Protein AF-A0A2E1K2G3-F1 (afdb_monomer)

Structure (mmCIF, N/CA/C/O backbone):
data_AF-A0A2E1K2G3-F1
#
_entry.id   AF-A0A2E1K2G3-F1
#
loop_
_atom_site.group_PDB
_atom_site.id
_atom_site.type_symbol
_atom_site.label_atom_id
_atom_site.label_alt_id
_atom_site.label_comp_id
_atom_site.label_asym_id
_atom_site.label_entity_id
_atom_site.label_seq_id
_atom_site.pdbx_PDB_ins_code
_atom_site.Cartn_x
_atom_site.Cartn_y
_atom_site.Cartn_z
_atom_site.occupancy
_atom_site.B_iso_or_equiv
_atom_site.auth_seq_id
_atom_site.auth_comp_id
_atom_site.auth_asym_id
_atom_site.auth_atom_id
_atom_site.pdbx_PDB_model_num
ATOM 1 N N . MET A 1 1 ? -12.015 12.202 22.178 1.00 61.34 1 MET A N 1
ATOM 2 C CA . MET A 1 1 ? -12.179 10.906 21.493 1.00 61.34 1 MET A CA 1
ATOM 3 C C . MET A 1 1 ? -10.803 10.313 21.403 1.00 61.34 1 MET A C 1
ATOM 5 O O . MET A 1 1 ? -9.933 10.971 20.840 1.00 61.34 1 MET A O 1
ATOM 9 N N . ASP A 1 2 ? -10.619 9.156 22.017 1.00 83.94 2 ASP A N 1
ATOM 10 C CA . ASP A 1 2 ? -9.331 8.479 22.028 1.00 83.94 2 ASP A CA 1
ATOM 11 C C . ASP A 1 2 ? -9.020 7.927 20.635 1.00 83.94 2 ASP A C 1
ATOM 13 O O . AS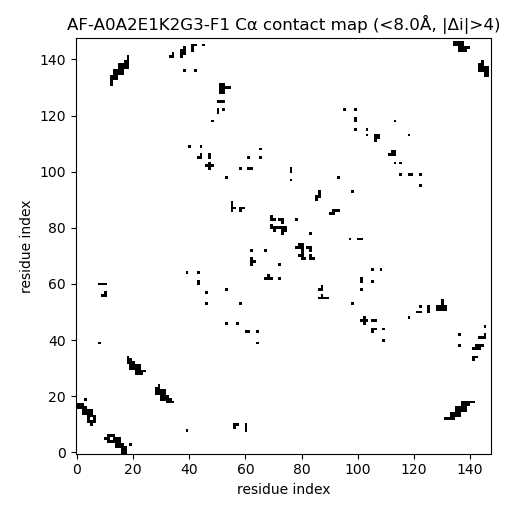P A 1 2 ? -9.927 7.619 19.853 1.00 83.94 2 ASP A O 1
ATOM 17 N N . ARG A 1 3 ? -7.730 7.856 20.319 1.00 91.00 3 ARG A N 1
ATOM 18 C CA . ARG A 1 3 ? -7.210 7.230 19.104 1.00 91.00 3 ARG A CA 1
ATOM 19 C C . ARG A 1 3 ? -6.444 5.977 19.488 1.00 91.00 3 ARG A C 1
ATOM 21 O O . ARG A 1 3 ? -5.825 5.941 20.550 1.00 91.00 3 ARG A O 1
ATOM 28 N N . TYR A 1 4 ? -6.450 4.989 18.612 1.00 93.38 4 TYR A N 1
ATOM 29 C CA . TYR A 1 4 ? -5.706 3.751 18.783 1.00 93.38 4 TYR A CA 1
ATOM 30 C C . TYR A 1 4 ? -4.569 3.676 17.762 1.00 93.38 4 TYR A C 1
ATOM 32 O O . TYR A 1 4 ? -4.743 4.058 16.606 1.00 93.38 4 TYR A O 1
ATOM 40 N N . HIS A 1 5 ? -3.386 3.239 18.198 1.00 94.88 5 HIS A N 1
ATOM 41 C CA . HIS A 1 5 ? -2.230 3.033 17.322 1.00 94.88 5 HIS A CA 1
ATOM 42 C C . HIS A 1 5 ? -2.347 1.664 16.665 1.00 94.88 5 HIS A C 1
ATOM 44 O O . HIS A 1 5 ? -2.204 0.641 17.327 1.00 94.88 5 HIS A O 1
ATOM 50 N N . TYR A 1 6 ? -2.666 1.654 15.375 1.00 95.00 6 TYR A N 1
ATOM 51 C CA . TYR A 1 6 ? -3.027 0.444 14.654 1.00 95.00 6 TYR A CA 1
ATOM 52 C C . TYR A 1 6 ? -1.811 -0.160 13.951 1.00 95.00 6 TYR A C 1
ATOM 54 O O . TYR A 1 6 ? -1.6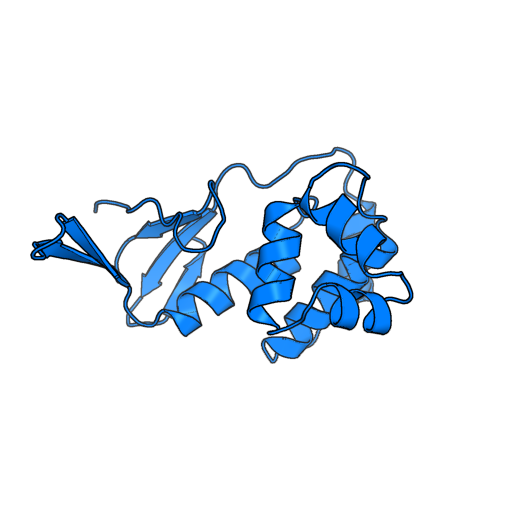41 -0.039 12.742 1.00 95.00 6 TYR A O 1
ATOM 62 N N . THR A 1 7 ? -0.954 -0.826 14.722 1.00 94.94 7 THR A N 1
ATOM 63 C CA . THR A 1 7 ? 0.284 -1.436 14.212 1.00 94.94 7 THR A CA 1
ATOM 64 C C . THR A 1 7 ? 0.087 -2.809 13.575 1.00 94.94 7 THR A C 1
ATOM 66 O O . THR A 1 7 ? 0.984 -3.298 12.889 1.00 94.94 7 THR A O 1
ATOM 69 N N . ASP A 1 8 ? -1.074 -3.441 13.768 1.00 93.00 8 ASP A N 1
ATOM 70 C CA . ASP A 1 8 ? -1.352 -4.789 13.247 1.00 93.00 8 ASP A CA 1
ATOM 71 C C . ASP A 1 8 ? -1.390 -4.832 11.710 1.00 93.00 8 ASP A C 1
ATOM 73 O O . ASP A 1 8 ? -1.177 -5.890 11.120 1.00 93.00 8 ASP A O 1
ATOM 77 N N . CYS A 1 9 ? -1.571 -3.681 11.048 1.00 94.31 9 CYS A N 1
ATOM 78 C CA . CYS A 1 9 ? -1.416 -3.556 9.596 1.00 94.31 9 CYS A CA 1
ATOM 79 C C . CYS A 1 9 ? 0.046 -3.625 9.116 1.00 94.31 9 CYS A C 1
ATOM 81 O O . CYS A 1 9 ? 0.302 -3.662 7.915 1.00 94.31 9 CYS A O 1
ATOM 83 N N . GLY A 1 10 ? 1.022 -3.652 10.028 1.00 95.00 10 GLY A N 1
ATOM 84 C CA . GLY A 1 10 ? 2.449 -3.667 9.700 1.00 95.00 10 GLY A CA 1
ATOM 85 C C . GLY A 1 10 ? 3.048 -2.288 9.410 1.00 95.00 10 GLY A C 1
ATOM 86 O O . GLY A 1 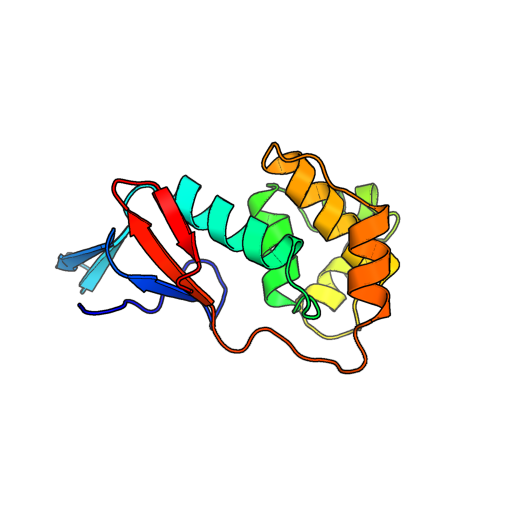10 ? 4.203 -2.220 8.989 1.00 95.00 10 GLY A O 1
ATOM 87 N N . LEU A 1 11 ? 2.293 -1.212 9.653 1.00 96.88 11 LEU A N 1
ATOM 88 C CA . LEU A 1 11 ? 2.743 0.177 9.577 1.00 96.88 11 LEU A CA 1
ATOM 89 C C . LEU A 1 11 ? 2.815 0.775 10.986 1.00 96.88 11 LEU A C 1
ATOM 91 O O . LEU A 1 11 ? 1.928 0.566 11.810 1.00 96.88 11 LEU A O 1
ATOM 95 N N . ASP A 1 12 ? 3.869 1.533 11.269 1.00 95.56 12 ASP A N 1
ATOM 96 C CA . ASP A 1 12 ? 4.103 2.167 12.571 1.00 95.56 12 ASP A CA 1
ATOM 97 C C . ASP A 1 12 ? 3.546 3.596 12.658 1.00 95.56 12 ASP A C 1
ATOM 99 O O . ASP A 1 12 ? 3.528 4.184 13.739 1.00 95.56 12 ASP A O 1
ATOM 103 N N . ASN A 1 13 ? 3.033 4.139 11.555 1.00 94.81 13 ASN A N 1
ATOM 104 C CA . ASN A 1 13 ? 2.539 5.510 11.442 1.00 94.81 13 ASN A CA 1
ATOM 105 C C . ASN A 1 13 ? 1.009 5.611 11.274 1.00 94.81 13 ASN A C 1
ATOM 107 O O . ASN A 1 13 ? 0.516 6.691 10.948 1.00 94.81 13 ASN A O 1
ATOM 111 N N . VAL A 1 14 ? 0.252 4.526 11.494 1.00 96.38 14 VAL A N 1
ATOM 112 C CA . VAL A 1 14 ? -1.214 4.496 11.326 1.00 96.38 14 VAL A CA 1
ATOM 113 C C . VAL A 1 14 ? -1.941 4.570 12.667 1.00 96.38 14 VAL A C 1
ATOM 115 O O . VAL A 1 14 ? -1.799 3.706 13.532 1.00 96.38 14 VAL A O 1
ATOM 118 N N . TRP A 1 15 ? -2.799 5.574 12.818 1.00 95.81 15 TRP A N 1
ATOM 119 C CA . TRP A 1 15 ? -3.729 5.705 13.936 1.00 95.81 15 TRP A CA 1
ATOM 120 C C . TRP A 1 15 ? -5.174 5.653 13.456 1.00 95.81 15 TRP A C 1
ATOM 122 O O . TRP A 1 15 ? -5.491 6.123 12.368 1.00 95.81 15 TRP A O 1
ATOM 132 N N . VAL A 1 16 ? -6.061 5.125 14.295 1.00 94.94 16 VAL A N 1
ATOM 133 C CA . VAL A 1 16 ? -7.501 5.065 14.029 1.00 94.94 16 VAL A CA 1
ATOM 134 C C . VAL A 1 16 ? -8.293 5.769 15.120 1.00 94.94 16 VAL A C 1
ATOM 136 O O . VAL A 1 16 ? -7.930 5.742 16.299 1.00 94.94 16 VAL A O 1
ATOM 139 N N . LYS A 1 17 ? -9.397 6.399 14.733 1.00 93.75 17 LYS A N 1
ATOM 140 C CA . LYS A 1 17 ? -10.290 7.143 15.616 1.00 93.75 17 LYS A CA 1
ATOM 141 C C . LYS A 1 17 ? -11.739 6.781 15.317 1.00 93.75 17 LYS A C 1
ATOM 143 O O . LYS A 1 17 ? -12.199 6.909 14.188 1.00 93.75 17 LYS A O 1
ATOM 148 N N . GLY A 1 18 ? -12.476 6.374 16.349 1.00 90.00 18 GLY A N 1
ATOM 149 C CA . GLY A 1 18 ? -13.777 5.735 16.134 1.00 90.00 18 GLY A CA 1
ATOM 150 C C . GLY A 1 18 ? -13.613 4.350 15.502 1.00 90.00 18 GLY A C 1
ATOM 151 O O . GLY A 1 18 ? -12.495 3.925 15.230 1.00 90.00 18 GLY A O 1
ATOM 152 N N . GLY A 1 19 ? -14.707 3.606 15.348 1.00 87.75 19 GLY A N 1
ATOM 153 C CA . GLY A 1 19 ? -14.670 2.306 14.672 1.00 87.75 19 GLY A CA 1
ATOM 154 C C . GLY A 1 19 ? -13.807 1.228 15.339 1.00 87.75 19 GLY A C 1
ATOM 155 O O . GLY A 1 19 ? -13.571 0.201 14.718 1.00 87.75 19 GLY A O 1
ATOM 156 N N . PHE A 1 20 ? -13.342 1.413 16.580 1.00 91.50 20 PHE A N 1
ATOM 157 C CA . PHE A 1 20 ? -12.621 0.386 17.335 1.00 91.50 20 PHE A CA 1
ATOM 158 C C . PHE A 1 20 ? -13.235 0.154 18.718 1.00 91.50 20 PHE A C 1
ATOM 160 O O . PHE A 1 20 ? -13.862 1.036 19.305 1.00 91.50 20 PHE A O 1
ATOM 167 N N . THR A 1 21 ? -13.070 -1.054 19.254 1.00 89.88 21 THR A N 1
ATOM 168 C CA . THR A 1 21 ? -13.464 -1.409 20.623 1.00 89.88 21 THR A CA 1
ATOM 169 C C . THR A 1 21 ? -12.355 -2.204 21.287 1.00 89.88 21 THR A C 1
ATOM 171 O O . THR A 1 21 ? 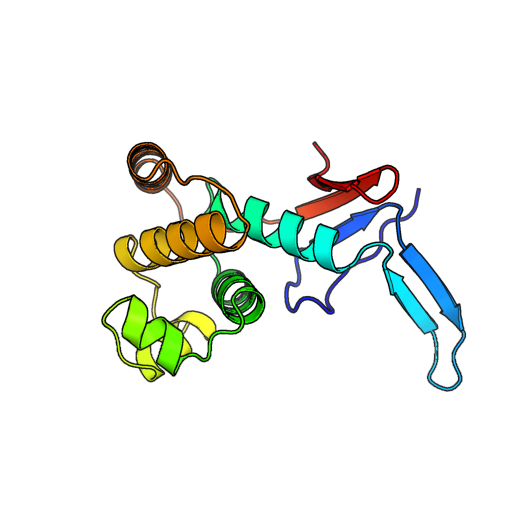-11.913 -3.219 20.750 1.00 89.88 21 THR A O 1
ATOM 174 N N . ILE A 1 22 ? -11.955 -1.759 22.473 1.00 89.25 22 ILE A N 1
ATOM 175 C CA . ILE A 1 22 ? -11.020 -2.468 23.342 1.00 89.25 22 ILE A CA 1
ATOM 176 C C . ILE A 1 22 ? -11.810 -3.483 24.176 1.00 89.25 22 ILE A C 1
ATOM 178 O O . ILE A 1 22 ? -12.854 -3.146 24.741 1.00 89.25 22 ILE A O 1
ATOM 182 N N . LYS A 1 23 ? -11.347 -4.733 24.226 1.00 88.69 23 LYS A N 1
ATOM 183 C CA . LYS A 1 23 ? -11.973 -5.830 24.977 1.00 88.69 23 LYS A CA 1
ATOM 184 C C . LYS A 1 23 ? -10.921 -6.590 25.774 1.00 88.69 23 LYS A C 1
ATOM 186 O O . LYS A 1 23 ? -9.830 -6.835 25.274 1.00 88.69 23 LYS A O 1
ATOM 191 N N . GLU A 1 24 ? -11.268 -7.031 26.978 1.00 86.62 24 GLU A N 1
ATOM 192 C CA . GLU A 1 24 ? -10.452 -8.017 27.688 1.00 86.62 24 GLU A CA 1
ATOM 193 C C . GLU A 1 24 ? -10.645 -9.407 27.073 1.00 86.62 24 GLU A C 1
ATOM 195 O O . GLU A 1 24 ? -11.763 -9.824 26.760 1.00 86.62 24 GLU A O 1
ATOM 200 N N . THR A 1 25 ? -9.540 -10.122 26.900 1.00 85.19 25 THR A N 1
ATOM 201 C CA . THR A 1 25 ? -9.494 -11.511 26.443 1.00 85.19 25 THR A CA 1
ATOM 202 C C . THR A 1 25 ? -8.655 -12.338 27.415 1.00 85.19 25 THR A C 1
ATOM 204 O O . THR A 1 25 ? -7.886 -11.786 28.203 1.00 85.19 25 THR A O 1
ATOM 207 N N . ASP A 1 26 ? -8.728 -13.667 27.317 1.00 83.19 26 ASP A N 1
ATOM 208 C CA . ASP A 1 26 ? -7.902 -14.583 28.124 1.00 83.19 26 ASP A CA 1
ATOM 209 C C . ASP A 1 26 ? -6.383 -14.378 27.922 1.00 83.19 26 ASP A C 1
ATOM 211 O O . ASP A 1 26 ? -5.575 -14.852 28.719 1.00 83.19 26 ASP A O 1
ATOM 215 N N . TYR A 1 27 ? -5.990 -13.654 26.867 1.00 80.00 27 TYR A N 1
ATOM 216 C CA . TYR A 1 27 ? -4.605 -13.339 26.512 1.00 80.00 27 TYR A CA 1
ATOM 217 C C . TYR A 1 27 ? -4.225 -11.872 26.773 1.00 80.00 27 TYR A C 1
ATOM 219 O O . TYR A 1 27 ? -3.132 -11.450 26.398 1.00 80.00 27 TYR A O 1
ATOM 227 N N . GLY A 1 28 ? -5.102 -11.103 27.424 1.00 82.19 28 GLY A N 1
ATOM 228 C CA . GLY A 1 28 ? -4.925 -9.676 27.690 1.00 82.19 28 GLY A CA 1
ATOM 229 C C . GLY A 1 28 ? -5.862 -8.791 26.868 1.00 82.19 28 GLY A C 1
ATOM 230 O O . GLY A 1 28 ? -6.887 -9.239 26.354 1.00 82.19 28 GLY A O 1
ATOM 231 N N . GLU A 1 29 ? -5.526 -7.510 26.778 1.00 83.00 29 GLU A N 1
ATOM 232 C CA . GLU A 1 29 ? -6.308 -6.518 26.043 1.00 83.00 29 GLU A CA 1
ATOM 233 C C . GLU A 1 29 ? -6.243 -6.778 24.527 1.00 83.00 29 GLU A C 1
ATOM 235 O O . GLU A 1 29 ? -5.162 -6.860 23.946 1.00 83.00 29 GLU A O 1
ATOM 240 N N . GLY A 1 30 ? -7.404 -6.931 23.889 1.00 85.50 30 GLY A N 1
ATOM 241 C CA . GLY A 1 30 ? -7.555 -7.104 22.447 1.00 85.50 30 GLY A CA 1
ATOM 242 C C . GLY A 1 30 ? -8.346 -5.958 21.824 1.00 85.50 30 GLY A C 1
ATOM 243 O O . GLY A 1 30 ? -9.242 -5.389 22.453 1.00 85.50 30 GLY A O 1
ATOM 244 N N . VAL A 1 31 ? -8.050 -5.638 20.564 1.00 90.00 31 VAL A N 1
ATOM 245 C CA . VAL A 1 31 ? -8.743 -4.579 19.821 1.00 90.00 31 VAL A CA 1
ATOM 246 C C . VAL A 1 31 ? -9.546 -5.166 18.671 1.00 90.00 31 VAL A C 1
ATOM 248 O O . VAL A 1 31 ? -9.067 -5.984 17.894 1.00 90.00 31 VAL A O 1
ATOM 251 N N . SER A 1 32 ? -10.803 -4.744 18.575 1.00 90.88 32 SER A N 1
ATOM 252 C CA . SER A 1 32 ? -11.706 -5.072 17.477 1.00 90.88 32 SER A CA 1
ATOM 253 C C . SER A 1 32 ? -11.888 -3.836 16.608 1.00 90.88 32 SER A C 1
ATOM 255 O O . SER A 1 32 ? -12.398 -2.833 17.102 1.00 90.88 32 SER A O 1
ATOM 257 N N . ILE A 1 33 ? -11.519 -3.922 15.331 1.00 93.06 33 ILE A N 1
ATOM 258 C CA . ILE A 1 33 ? -11.737 -2.871 14.328 1.00 93.06 33 ILE A CA 1
ATOM 259 C C . ILE A 1 33 ? -13.007 -3.185 13.530 1.00 93.06 33 ILE A C 1
ATOM 261 O O . ILE A 1 33 ? -13.181 -4.291 13.018 1.00 93.06 33 ILE A O 1
ATOM 265 N N . SER A 1 34 ? -13.906 -2.215 13.430 1.00 90.94 34 SER A N 1
ATOM 266 C CA . SER A 1 34 ? -15.103 -2.270 12.596 1.00 90.94 34 SER A CA 1
ATOM 267 C C . SER A 1 34 ? -14.733 -2.087 11.129 1.00 90.94 34 SER A C 1
ATOM 269 O O . SER A 1 34 ? -13.932 -1.217 10.800 1.00 90.94 34 SER A O 1
ATOM 271 N N . HIS A 1 35 ? -15.357 -2.862 10.238 1.00 93.25 35 HIS A N 1
ATOM 272 C CA . HIS A 1 35 ? -15.160 -2.748 8.785 1.00 93.25 35 HIS A CA 1
ATOM 273 C C . HIS A 1 35 ? -13.675 -2.741 8.382 1.00 93.25 35 HIS A C 1
ATOM 275 O O . HIS A 1 35 ? -13.218 -1.853 7.665 1.00 93.25 35 HIS A O 1
ATOM 281 N N . LEU A 1 36 ? -12.922 -3.729 8.875 1.00 94.12 36 LEU A N 1
ATOM 282 C CA . LEU A 1 36 ? -11.472 -3.826 8.698 1.00 94.12 36 LEU A CA 1
ATOM 283 C C . LEU A 1 36 ? -11.035 -3.701 7.228 1.00 94.12 36 LEU A C 1
ATOM 285 O O . LEU A 1 36 ? -10.119 -2.939 6.931 1.00 94.12 36 LEU A O 1
ATOM 289 N N . ASP A 1 37 ? -11.739 -4.362 6.308 1.00 94.62 37 ASP A N 1
ATOM 290 C CA . ASP A 1 37 ? -11.441 -4.299 4.871 1.00 94.62 37 ASP A CA 1
ATOM 291 C C . ASP A 1 37 ? -11.543 -2.865 4.320 1.00 94.62 37 ASP A C 1
ATOM 293 O O . ASP A 1 37 ? -10.743 -2.448 3.482 1.00 94.62 37 ASP A O 1
ATOM 297 N N . ASN A 1 38 ? -12.496 -2.072 4.823 1.00 95.56 38 ASN A N 1
ATOM 298 C CA . ASN A 1 38 ? -12.648 -0.672 4.429 1.00 95.56 38 ASN A CA 1
ATOM 299 C C . ASN A 1 38 ? -11.499 0.185 4.975 1.00 95.56 38 ASN A C 1
ATOM 301 O O . ASN A 1 38 ? -11.013 1.060 4.260 1.00 95.56 38 ASN A O 1
ATOM 305 N N . LEU A 1 39 ? -11.035 -0.083 6.203 1.00 96.44 39 LEU A N 1
ATOM 306 C CA . LEU A 1 39 ? -9.859 0.584 6.767 1.00 96.44 39 LEU A CA 1
ATOM 307 C C . LEU A 1 39 ? -8.616 0.290 5.926 1.00 96.44 39 LEU A C 1
ATOM 309 O O . LEU A 1 39 ? -7.917 1.213 5.519 1.00 96.44 39 LEU A O 1
ATOM 313 N N . HIS A 1 40 ? -8.359 -0.981 5.626 1.00 97.62 40 HIS A N 1
ATOM 314 C CA . HIS A 1 40 ? -7.207 -1.393 4.825 1.00 97.62 40 HIS A CA 1
ATOM 315 C C . HIS A 1 40 ? -7.238 -0.785 3.422 1.00 97.62 40 HIS A C 1
ATOM 317 O O . HIS A 1 40 ? -6.242 -0.218 2.960 1.00 97.62 40 HIS A O 1
ATOM 323 N N . LYS A 1 41 ? -8.413 -0.787 2.781 1.00 97.38 41 LYS A N 1
ATOM 324 C CA . LYS A 1 41 ? -8.618 -0.111 1.500 1.00 97.38 41 LYS A CA 1
ATOM 325 C C . LYS A 1 41 ? -8.300 1.383 1.586 1.00 97.38 41 LYS A C 1
ATOM 327 O O . LYS A 1 41 ? -7.631 1.899 0.686 1.00 97.38 41 LYS A O 1
ATOM 332 N N . ALA A 1 42 ? -8.757 2.063 2.640 1.00 96.94 42 ALA A N 1
ATOM 333 C CA . ALA A 1 42 ? -8.494 3.482 2.868 1.00 96.94 42 ALA A CA 1
ATOM 334 C C . ALA A 1 42 ? -6.997 3.758 3.067 1.00 96.94 42 ALA A C 1
ATOM 336 O O . ALA A 1 42 ? -6.462 4.650 2.408 1.00 96.94 42 ALA A O 1
ATOM 337 N N . ILE A 1 43 ? -6.312 2.951 3.886 1.00 97.81 43 ILE A N 1
ATOM 338 C CA . ILE A 1 43 ? -4.861 3.039 4.110 1.00 97.81 43 ILE A CA 1
ATOM 339 C C . ILE A 1 43 ? -4.110 2.894 2.789 1.00 97.81 43 ILE A C 1
ATOM 341 O O . ILE A 1 43 ? -3.301 3.749 2.434 1.00 97.81 43 ILE A O 1
ATOM 345 N N . GLY A 1 44 ? -4.381 1.839 2.022 1.00 97.94 44 GLY A N 1
ATOM 346 C CA . GLY A 1 44 ? -3.625 1.617 0.796 1.00 97.94 44 GLY A CA 1
ATOM 347 C C . GLY A 1 44 ? -3.944 2.635 -0.300 1.00 97.94 44 GLY A C 1
ATOM 348 O O . GLY A 1 44 ? -3.058 2.974 -1.080 1.00 97.94 44 GLY A O 1
ATOM 349 N N . MET A 1 45 ? -5.170 3.171 -0.354 1.00 97.31 45 MET A N 1
ATOM 350 C CA . MET A 1 45 ? -5.511 4.235 -1.306 1.00 97.31 45 MET A CA 1
ATOM 351 C C . MET A 1 45 ? -4.775 5.533 -0.966 1.00 97.31 45 MET A C 1
ATOM 353 O O . MET A 1 45 ? -4.224 6.181 -1.857 1.00 97.31 45 MET A O 1
ATOM 357 N N . ASP A 1 46 ? -4.723 5.881 0.317 1.00 96.56 46 ASP A N 1
ATOM 358 C CA . ASP A 1 46 ? -3.957 7.017 0.823 1.00 96.56 46 ASP A CA 1
ATOM 359 C C . ASP A 1 46 ? -2.460 6.862 0.506 1.00 96.56 46 ASP A C 1
ATOM 361 O O . ASP A 1 46 ? -1.868 7.752 -0.098 1.00 96.56 46 ASP A O 1
ATOM 365 N N . ILE A 1 47 ? -1.862 5.695 0.770 1.00 96.62 47 ILE A N 1
ATOM 366 C CA . ILE A 1 47 ? -0.473 5.400 0.378 1.00 96.62 47 ILE A CA 1
ATOM 367 C C . ILE A 1 47 ? -0.282 5.547 -1.135 1.00 96.62 47 ILE A C 1
ATOM 369 O O . ILE A 1 47 ? 0.634 6.239 -1.573 1.00 96.62 47 ILE A O 1
ATOM 373 N N . ALA A 1 48 ? -1.126 4.905 -1.948 1.00 96.75 48 ALA A N 1
ATOM 374 C CA . ALA A 1 48 ? -0.922 4.841 -3.391 1.00 96.75 48 ALA A CA 1
ATOM 375 C C . ALA A 1 48 ? -1.055 6.212 -4.075 1.00 96.75 48 ALA A C 1
ATOM 377 O O . ALA A 1 48 ? -0.378 6.469 -5.073 1.00 96.75 48 ALA A O 1
ATOM 378 N N . THR A 1 49 ? -1.879 7.100 -3.516 1.00 94.06 49 THR A N 1
ATOM 379 C CA . THR A 1 49 ? -2.124 8.462 -4.022 1.00 94.06 49 THR A CA 1
ATOM 380 C C . THR A 1 49 ? -1.327 9.548 -3.294 1.00 94.06 49 THR A C 1
ATOM 382 O O . THR A 1 49 ? -1.434 10.721 -3.644 1.00 94.06 49 THR A O 1
ATOM 385 N N . SER A 1 50 ? -0.516 9.177 -2.299 1.00 90.31 50 SER A N 1
ATOM 386 C CA . SER A 1 50 ? 0.254 10.119 -1.487 1.00 90.31 50 SER A CA 1
ATOM 387 C C . SER A 1 50 ? 1.310 10.858 -2.311 1.00 90.31 50 SER A C 1
ATOM 389 O O . SER A 1 50 ? 2.036 10.225 -3.078 1.00 90.31 50 SER A O 1
ATOM 391 N N . LEU A 1 51 ? 1.463 12.159 -2.047 1.00 85.44 51 LEU A N 1
ATOM 392 C CA . LEU A 1 51 ? 2.553 13.013 -2.542 1.00 85.44 51 LEU A CA 1
ATOM 393 C C . LEU A 1 51 ? 3.861 12.835 -1.743 1.00 85.44 51 LEU A C 1
ATOM 395 O O . LEU A 1 51 ? 4.681 13.733 -1.696 1.00 85.44 51 LEU A O 1
ATOM 399 N N . ASN A 1 52 ? 4.039 11.708 -1.060 1.00 87.75 52 ASN A N 1
ATOM 400 C CA . ASN A 1 52 ? 5.272 11.356 -0.356 1.00 87.75 52 ASN A CA 1
ATOM 401 C C . ASN A 1 52 ? 5.889 10.136 -1.032 1.00 87.75 52 ASN A C 1
ATOM 403 O O . ASN A 1 52 ? 5.167 9.367 -1.676 1.00 87.75 52 ASN A O 1
ATOM 407 N N . ARG A 1 53 ? 7.194 9.903 -0.846 1.00 88.69 53 ARG A N 1
ATOM 408 C CA . ARG A 1 53 ? 7.811 8.644 -1.293 1.00 88.69 53 ARG A CA 1
ATOM 409 C C . ARG A 1 53 ? 7.175 7.471 -0.554 1.00 88.69 53 ARG A C 1
ATOM 411 O O . ARG A 1 53 ? 6.770 7.589 0.599 1.00 88.69 53 ARG A O 1
ATOM 418 N N . MET A 1 54 ? 7.083 6.331 -1.224 1.00 93.12 54 MET A N 1
ATOM 419 C CA . MET A 1 54 ? 6.606 5.096 -0.613 1.00 93.12 54 MET A CA 1
ATOM 420 C C . MET A 1 54 ? 7.714 4.479 0.238 1.00 93.12 54 MET A C 1
ATOM 422 O O . MET A 1 54 ? 8.782 4.128 -0.268 1.00 93.12 54 MET A O 1
ATOM 426 N N . SER A 1 55 ? 7.454 4.312 1.528 1.00 95.06 55 SER A N 1
ATOM 427 C CA . SER A 1 55 ? 8.372 3.614 2.423 1.00 95.06 55 SER A CA 1
ATOM 428 C C . SER A 1 55 ? 8.432 2.106 2.123 1.00 95.06 55 SER A C 1
ATOM 430 O O . SER A 1 55 ? 7.491 1.526 1.570 1.00 95.06 55 SER A O 1
ATOM 432 N N . PRO A 1 56 ? 9.509 1.416 2.537 1.00 96.81 56 PRO A N 1
ATOM 433 C CA . PRO A 1 56 ? 9.619 -0.043 2.455 1.00 96.81 56 PRO A CA 1
ATOM 434 C C . PRO A 1 56 ? 8.435 -0.803 3.076 1.00 96.81 56 PRO A C 1
ATOM 436 O O . PRO A 1 56 ? 7.986 -1.817 2.533 1.00 96.81 56 PRO A O 1
ATOM 439 N N . ALA A 1 57 ? 7.917 -0.308 4.206 1.00 97.62 57 ALA A N 1
ATOM 440 C CA . ALA A 1 57 ? 6.781 -0.904 4.904 1.00 97.62 57 ALA A CA 1
ATOM 441 C C . ALA A 1 57 ? 5.468 -0.678 4.141 1.00 97.62 57 ALA A C 1
ATOM 443 O O . ALA A 1 57 ? 4.685 -1.613 3.995 1.00 97.62 57 ALA A O 1
ATOM 444 N N . GLU A 1 58 ? 5.266 0.515 3.577 1.00 98.06 58 GLU A N 1
ATOM 445 C CA . GLU A 1 58 ? 4.118 0.821 2.715 1.00 98.06 58 GLU A CA 1
ATOM 446 C C . GLU A 1 58 ? 4.129 -0.017 1.430 1.00 98.06 58 GLU A C 1
ATOM 448 O O . GLU A 1 58 ? 3.094 -0.552 1.038 1.00 98.06 58 GLU A O 1
ATOM 453 N N . LEU A 1 59 ? 5.298 -0.226 0.812 1.00 98.31 59 LEU A N 1
ATOM 454 C CA . LEU A 1 59 ? 5.433 -1.127 -0.337 1.00 98.31 59 LEU A CA 1
ATOM 455 C C . LEU A 1 59 ? 4.975 -2.542 0.020 1.00 98.31 59 LEU A C 1
ATOM 457 O O . LEU A 1 59 ? 4.181 -3.152 -0.704 1.00 98.31 59 LEU A O 1
ATOM 461 N N . ARG A 1 60 ? 5.455 -3.057 1.158 1.00 98.62 60 ARG A N 1
ATOM 462 C CA . ARG A 1 60 ? 5.053 -4.369 1.666 1.00 98.62 60 ARG A CA 1
ATOM 463 C C . ARG A 1 60 ? 3.555 -4.424 1.955 1.00 98.62 60 ARG A C 1
ATOM 465 O O . ARG A 1 60 ? 2.936 -5.430 1.611 1.00 98.62 60 ARG A O 1
ATOM 472 N N . PHE A 1 61 ? 2.996 -3.378 2.561 1.00 98.62 61 PHE A N 1
ATOM 473 C CA . PHE A 1 61 ? 1.568 -3.257 2.840 1.00 98.62 61 PHE A CA 1
ATOM 474 C C . PHE A 1 61 ? 0.760 -3.399 1.545 1.00 98.62 61 PHE A C 1
ATOM 476 O O . PHE A 1 61 ? 0.014 -4.364 1.410 1.00 98.62 61 PHE A O 1
ATOM 483 N N . LEU A 1 62 ? 1.008 -2.556 0.533 1.00 98.62 62 LEU A N 1
ATOM 484 C CA . LEU A 1 62 ? 0.286 -2.626 -0.747 1.00 98.62 62 LEU A CA 1
ATOM 485 C C . LEU A 1 62 ? 0.423 -3.995 -1.422 1.00 98.62 62 LEU A C 1
ATOM 487 O O . LEU A 1 62 ? -0.538 -4.506 -1.995 1.00 98.62 62 LEU A O 1
ATOM 491 N N . ARG A 1 63 ? 1.609 -4.615 -1.359 1.00 98.69 63 ARG A N 1
ATOM 492 C CA . ARG A 1 63 ? 1.815 -5.952 -1.924 1.00 98.69 63 ARG A CA 1
ATOM 493 C C . ARG A 1 63 ? 0.941 -7.004 -1.235 1.00 98.69 63 AR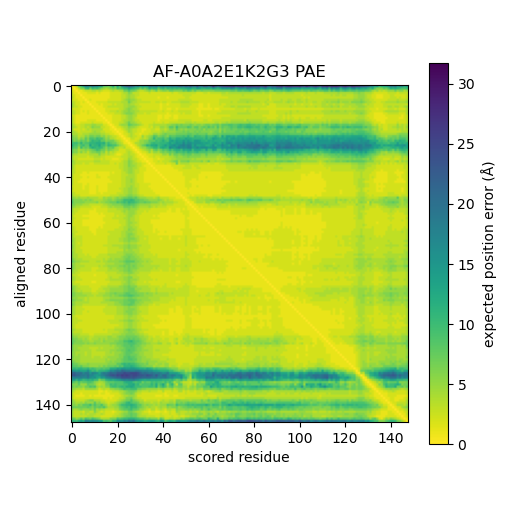G A C 1
ATOM 495 O O . ARG A 1 63 ? 0.388 -7.863 -1.922 1.00 98.69 63 ARG A O 1
ATOM 502 N N . VAL A 1 64 ? 0.884 -6.980 0.095 1.00 98.44 64 VAL A N 1
ATOM 503 C CA . VAL A 1 64 ? 0.101 -7.938 0.888 1.00 98.44 64 VAL A CA 1
ATOM 504 C C . VAL A 1 64 ? -1.393 -7.720 0.678 1.00 98.44 64 VAL A C 1
ATOM 506 O O . VAL A 1 64 ? -2.093 -8.705 0.473 1.00 98.44 64 VAL A O 1
ATOM 509 N N . GLU A 1 65 ? -1.849 -6.468 0.624 1.00 98.25 65 GLU A N 1
ATOM 510 C CA . GLU A 1 65 ? -3.249 -6.132 0.332 1.00 98.25 65 GLU A CA 1
ATOM 511 C C . GLU A 1 65 ? -3.694 -6.610 -1.055 1.00 98.25 65 GLU A C 1
ATOM 513 O O . GLU A 1 65 ? -4.820 -7.055 -1.227 1.00 98.25 65 GLU A O 1
ATOM 518 N N . MET A 1 66 ? -2.794 -6.605 -2.043 1.00 98.44 66 MET A N 1
ATOM 519 C CA . MET A 1 66 ? -3.056 -7.202 -3.360 1.00 98.44 66 MET A CA 1
ATOM 520 C C . MET A 1 66 ? -2.941 -8.742 -3.383 1.00 98.44 66 MET A C 1
ATOM 522 O O . MET A 1 66 ? -2.985 -9.340 -4.460 1.00 98.44 66 MET A O 1
ATOM 526 N N . GLU A 1 67 ? -2.722 -9.387 -2.233 1.00 98.19 67 GLU A N 1
ATOM 527 C CA . GLU A 1 67 ? -2.490 -10.831 -2.073 1.00 98.19 67 GLU A CA 1
ATOM 528 C C . GLU A 1 67 ? -1.297 -11.369 -2.891 1.00 98.19 67 GLU A C 1
ATOM 530 O O . GLU A 1 67 ? -1.250 -12.529 -3.317 1.00 98.19 67 GLU A O 1
ATOM 535 N N . LEU A 1 68 ? -0.283 -10.532 -3.128 1.00 98.56 68 LEU A N 1
ATOM 536 C CA . LEU A 1 68 ? 0.858 -10.896 -3.963 1.00 98.56 68 LEU A CA 1
ATOM 537 C C . LEU A 1 68 ? 2.029 -11.411 -3.125 1.00 98.56 68 LEU A C 1
ATOM 539 O O . LEU A 1 68 ? 2.468 -10.799 -2.152 1.00 98.56 68 LEU A O 1
ATOM 543 N N . SER A 1 69 ? 2.647 -12.503 -3.571 1.00 98.75 69 SER A N 1
ATOM 544 C CA . SER A 1 69 ? 4.000 -12.849 -3.116 1.00 98.75 69 SER A CA 1
ATOM 545 C C . SER A 1 69 ? 5.036 -11.872 -3.692 1.00 98.75 69 SER A C 1
ATOM 547 O O . SER A 1 69 ? 4.806 -11.262 -4.737 1.00 98.75 69 SER A O 1
ATOM 549 N N . GLN A 1 70 ? 6.218 -11.767 -3.071 1.00 98.69 70 GLN A N 1
ATOM 550 C CA . GLN A 1 70 ? 7.344 -10.991 -3.628 1.00 98.69 70 GLN A CA 1
ATOM 551 C C . GLN A 1 70 ? 7.689 -11.435 -5.057 1.00 98.69 70 GLN A C 1
ATOM 553 O O . GLN A 1 70 ? 7.957 -10.609 -5.924 1.00 98.69 70 GLN A O 1
ATOM 558 N N . LYS A 1 71 ? 7.614 -12.748 -5.323 1.00 98.75 71 LYS A N 1
ATOM 559 C CA . LYS A 1 71 ? 7.789 -13.318 -6.662 1.00 98.75 71 LYS A CA 1
ATOM 560 C C . LYS A 1 71 ? 6.733 -12.810 -7.637 1.00 98.75 71 LYS A C 1
ATOM 562 O O . LYS A 1 71 ? 7.086 -12.379 -8.727 1.00 98.75 71 LYS A O 1
ATOM 567 N N . ARG A 1 72 ? 5.456 -12.842 -7.246 1.00 98.69 72 ARG A N 1
ATOM 568 C CA . ARG A 1 72 ? 4.369 -12.417 -8.130 1.00 98.69 72 ARG A CA 1
ATOM 569 C C . ARG A 1 72 ? 4.434 -10.923 -8.434 1.00 98.69 72 ARG A C 1
ATOM 571 O O . ARG A 1 72 ? 4.232 -10.548 -9.582 1.00 98.69 72 ARG A O 1
ATOM 578 N N . LEU A 1 73 ? 4.755 -10.090 -7.441 1.00 98.69 73 LEU A N 1
ATOM 579 C CA . LEU A 1 73 ? 4.979 -8.665 -7.677 1.00 98.69 73 LEU A CA 1
ATOM 580 C C . LEU A 1 73 ? 6.159 -8.446 -8.634 1.00 98.69 73 LEU A C 1
ATOM 582 O O . LEU A 1 73 ? 6.012 -7.710 -9.602 1.00 98.69 73 LEU A O 1
ATOM 586 N N . GLY A 1 74 ? 7.283 -9.138 -8.415 1.00 98.50 74 GLY A N 1
ATOM 587 C CA . GLY A 1 74 ? 8.450 -9.070 -9.297 1.00 98.50 74 GLY A CA 1
ATOM 588 C C . GLY A 1 74 ? 8.121 -9.409 -10.755 1.00 98.50 74 GLY A C 1
ATOM 589 O O . GLY A 1 74 ? 8.458 -8.646 -11.655 1.00 98.50 74 GLY A O 1
ATOM 590 N N . GLU A 1 75 ? 7.373 -10.491 -10.993 1.00 98.38 75 GLU A N 1
ATOM 591 C CA . GLU A 1 75 ? 6.900 -10.872 -12.333 1.00 98.38 75 GLU A CA 1
ATOM 592 C C . GLU A 1 75 ? 6.048 -9.782 -13.002 1.00 98.38 75 GLU A C 1
ATOM 594 O O . GLU A 1 75 ? 6.189 -9.558 -14.203 1.00 98.38 75 GLU A O 1
ATOM 599 N N . LEU A 1 76 ? 5.169 -9.111 -12.247 1.00 97.88 76 LEU A N 1
ATOM 600 C CA . LEU A 1 76 ? 4.296 -8.054 -12.774 1.00 97.88 76 LEU A CA 1
ATOM 601 C C . LEU A 1 76 ? 5.071 -6.796 -13.177 1.00 97.88 76 LEU A C 1
ATOM 603 O O . LEU A 1 76 ? 4.677 -6.126 -14.129 1.00 97.88 76 LEU A O 1
ATOM 607 N N . ILE A 1 77 ? 6.154 -6.479 -12.464 1.00 97.12 77 ILE A N 1
ATOM 608 C CA . ILE A 1 77 ? 6.919 -5.236 -12.654 1.00 97.12 77 ILE A CA 1
ATOM 609 C C . ILE A 1 77 ? 8.287 -5.453 -13.321 1.00 97.12 77 ILE A C 1
ATOM 611 O O . ILE A 1 77 ? 9.053 -4.507 -13.481 1.00 97.12 77 ILE A O 1
ATOM 615 N N . GLY A 1 78 ? 8.595 -6.686 -13.733 1.00 97.69 78 GLY A N 1
ATOM 616 C CA . GLY A 1 78 ? 9.793 -7.023 -14.503 1.00 97.69 78 GLY A CA 1
ATOM 617 C C . GLY A 1 78 ? 11.094 -7.112 -13.696 1.00 97.69 78 GLY A C 1
ATOM 618 O O . GLY A 1 78 ? 12.162 -6.879 -14.258 1.00 97.69 78 GLY A O 1
ATOM 619 N N . VAL A 1 79 ? 11.030 -7.457 -12.406 1.00 98.31 79 VAL A N 1
ATOM 620 C CA . VAL A 1 79 ? 12.207 -7.657 -11.534 1.00 98.31 79 VAL A CA 1
ATOM 621 C C . VAL A 1 79 ? 12.162 -9.017 -10.832 1.00 98.31 79 VAL A C 1
ATOM 623 O O . VAL A 1 79 ? 11.127 -9.677 -10.776 1.00 98.31 79 VAL A O 1
ATOM 626 N N . ASP A 1 80 ? 13.285 -9.472 -10.278 1.00 98.25 80 ASP A N 1
ATOM 627 C CA . ASP A 1 80 ? 13.308 -10.713 -9.502 1.00 98.25 80 ASP A CA 1
ATOM 628 C C . ASP A 1 80 ? 12.727 -10.533 -8.080 1.00 98.25 80 ASP A C 1
ATOM 630 O O . ASP A 1 80 ? 12.632 -9.428 -7.540 1.00 98.25 80 ASP A O 1
ATOM 634 N N . SER A 1 81 ? 12.356 -11.642 -7.431 1.00 98.25 81 SER A N 1
ATOM 635 C CA . SER A 1 81 ? 11.769 -11.615 -6.085 1.00 98.25 81 SER A CA 1
ATOM 636 C C . SER A 1 81 ? 12.717 -11.092 -4.999 1.00 98.25 81 SER A C 1
ATOM 638 O O . SER A 1 81 ? 12.248 -10.573 -3.988 1.00 98.25 81 SER A O 1
ATOM 640 N N . GLN A 1 82 ? 14.035 -11.256 -5.163 1.00 98.38 82 GLN A N 1
ATOM 641 C CA . GLN A 1 82 ? 15.021 -10.752 -4.203 1.00 98.38 82 GLN A CA 1
ATOM 642 C C . GLN A 1 82 ? 15.134 -9.232 -4.287 1.00 98.38 82 GLN A C 1
ATOM 644 O O . GLN A 1 82 ? 15.297 -8.592 -3.255 1.00 98.38 82 GLN A O 1
ATOM 649 N N . THR A 1 83 ? 14.995 -8.655 -5.481 1.00 98.44 83 THR A N 1
ATOM 650 C CA . THR A 1 83 ? 14.929 -7.204 -5.684 1.00 98.44 83 THR A CA 1
ATOM 651 C C . THR A 1 83 ? 13.760 -6.600 -4.901 1.00 98.44 83 THR A C 1
ATOM 653 O O . THR A 1 83 ? 13.973 -5.694 -4.098 1.00 98.44 83 THR A O 1
ATOM 656 N N . VAL A 1 84 ? 12.558 -7.182 -5.004 1.00 98.62 84 VAL A N 1
ATOM 657 C CA . VAL A 1 84 ? 11.403 -6.769 -4.178 1.00 98.62 84 VAL A CA 1
ATOM 658 C C . VAL A 1 84 ? 11.705 -6.912 -2.682 1.00 98.62 84 VAL A C 1
ATOM 660 O O . VAL A 1 84 ? 11.431 -6.004 -1.902 1.00 98.62 84 VAL A O 1
ATOM 663 N N . ALA A 1 85 ? 12.314 -8.027 -2.265 1.00 98.50 85 ALA A N 1
ATOM 664 C CA . ALA A 1 85 ? 12.664 -8.248 -0.862 1.00 98.50 85 ALA A CA 1
ATOM 665 C C . ALA A 1 85 ? 13.679 -7.226 -0.319 1.00 98.50 85 ALA A C 1
ATOM 667 O O . ALA A 1 85 ? 13.608 -6.873 0.856 1.00 98.50 85 ALA A O 1
ATOM 668 N N . ARG A 1 86 ? 14.618 -6.758 -1.151 1.00 98.56 86 ARG A N 1
ATOM 669 C CA . ARG A 1 86 ? 15.587 -5.713 -0.789 1.00 98.56 86 ARG A CA 1
ATOM 670 C C . ARG A 1 86 ? 14.912 -4.362 -0.601 1.00 98.56 86 ARG A C 1
ATOM 672 O O . ARG A 1 86 ? 15.234 -3.676 0.366 1.00 98.56 86 ARG A O 1
ATOM 679 N N . TRP A 1 87 ? 13.956 -4.013 -1.464 1.00 98.25 87 TRP A N 1
ATOM 680 C CA . TRP A 1 87 ? 13.151 -2.798 -1.310 1.00 98.25 87 TRP A CA 1
ATOM 681 C C . TRP A 1 87 ? 12.374 -2.799 0.007 1.00 98.25 87 TRP A C 1
ATOM 683 O O . TRP A 1 87 ? 12.482 -1.850 0.772 1.00 98.25 87 TRP A O 1
ATOM 693 N N . GLU A 1 88 ? 11.683 -3.896 0.338 1.00 98.00 88 GLU A N 1
ATOM 694 C CA . GLU A 1 88 ? 10.911 -4.024 1.591 1.00 98.00 88 GLU A CA 1
ATOM 695 C C . GLU A 1 88 ? 11.769 -3.983 2.863 1.00 98.00 88 GLU A C 1
ATOM 697 O O . GLU A 1 88 ? 11.259 -3.703 3.947 1.00 98.00 88 GLU A O 1
ATOM 702 N N . LYS A 1 89 ? 13.067 -4.278 2.748 1.00 97.69 89 LYS A N 1
ATOM 703 C CA . LYS A 1 89 ? 14.034 -4.231 3.854 1.00 97.69 89 LYS A CA 1
ATOM 704 C C . LYS A 1 89 ? 14.857 -2.948 3.893 1.00 97.69 89 LYS A C 1
ATOM 706 O O . LYS A 1 89 ? 15.739 -2.834 4.740 1.00 97.69 89 LYS A O 1
ATOM 711 N N . ASN A 1 90 ? 14.595 -2.007 2.985 1.00 95.75 90 ASN A N 1
ATOM 712 C CA . ASN A 1 90 ? 15.399 -0.801 2.812 1.00 95.75 90 ASN A CA 1
ATOM 713 C C . ASN A 1 90 ? 16.886 -1.080 2.497 1.00 95.75 90 ASN A C 1
ATOM 715 O O . ASN A 1 90 ? 17.757 -0.276 2.818 1.00 95.75 90 ASN A O 1
ATOM 719 N N . GLU A 1 91 ? 17.204 -2.235 1.904 1.00 97.00 91 GLU A N 1
ATOM 720 C CA . GLU A 1 91 ? 18.578 -2.580 1.500 1.00 97.00 91 GLU A CA 1
ATOM 721 C C . GLU A 1 91 ? 18.969 -1.866 0.196 1.00 97.00 91 GLU A C 1
ATOM 723 O O . GLU A 1 91 ? 20.145 -1.601 -0.053 1.00 97.00 91 GLU A O 1
ATOM 728 N N . THR A 1 92 ? 17.977 -1.552 -0.640 1.00 95.75 92 THR A N 1
ATOM 729 C CA . THR A 1 92 ? 18.116 -0.765 -1.871 1.00 95.75 92 THR A CA 1
ATOM 730 C C . THR A 1 92 ? 16.895 0.127 -2.046 1.00 95.75 92 THR A C 1
ATOM 732 O O . THR A 1 92 ? 15.792 -0.285 -1.693 1.00 95.75 92 THR A O 1
ATOM 735 N N . GLU A 1 93 ? 17.072 1.301 -2.648 1.00 92.00 93 GLU A N 1
ATOM 736 C CA . GLU A 1 93 ? 15.964 2.206 -2.963 1.00 92.00 93 GLU A CA 1
ATOM 737 C C . GLU A 1 93 ? 15.045 1.614 -4.046 1.00 92.00 93 GLU A C 1
ATOM 739 O O . GLU A 1 93 ? 15.516 1.008 -5.016 1.00 92.00 93 GLU A O 1
ATOM 744 N N . THR A 1 94 ? 13.732 1.802 -3.888 1.00 94.50 94 THR A N 1
ATOM 745 C CA . THR A 1 94 ? 12.743 1.495 -4.927 1.00 94.50 94 THR A CA 1
ATOM 746 C C . THR A 1 94 ? 12.836 2.545 -6.038 1.00 94.50 94 THR A C 1
ATOM 748 O O . THR A 1 94 ? 12.596 3.725 -5.773 1.00 94.50 94 THR A O 1
ATOM 751 N N . PRO A 1 95 ? 13.143 2.165 -7.293 1.00 93.25 95 PRO A N 1
ATOM 752 C CA . PRO A 1 95 ? 13.182 3.117 -8.396 1.00 93.25 95 PRO A CA 1
ATOM 753 C C . PRO A 1 95 ? 11.804 3.733 -8.663 1.00 93.25 95 PRO A C 1
ATOM 755 O O . PRO A 1 95 ? 10.799 3.020 -8.652 1.00 93.25 95 PRO A O 1
ATOM 758 N N . GLY A 1 96 ? 11.763 5.021 -9.015 1.00 92.50 96 GLY A N 1
ATOM 759 C CA . GLY A 1 96 ? 10.519 5.749 -9.311 1.00 92.50 96 GLY A CA 1
ATOM 760 C C . GLY A 1 96 ? 9.560 5.031 -10.279 1.00 92.50 96 GLY A C 1
ATOM 761 O O . GLY A 1 96 ? 8.375 4.929 -9.969 1.00 92.50 96 GLY A O 1
ATOM 762 N N . PRO A 1 97 ? 10.026 4.441 -11.401 1.00 93.88 97 PRO A N 1
ATOM 763 C CA . PRO A 1 97 ? 9.149 3.672 -12.289 1.00 93.88 97 PRO A CA 1
ATOM 764 C C . PRO A 1 97 ? 8.513 2.436 -11.635 1.00 93.88 97 PRO A C 1
ATOM 766 O O . PRO A 1 97 ? 7.368 2.103 -11.938 1.00 93.88 97 PRO A O 1
ATOM 769 N N . ALA A 1 98 ? 9.234 1.756 -10.737 1.00 96.25 98 ALA A N 1
ATOM 770 C CA . ALA A 1 98 ? 8.694 0.618 -9.999 1.00 96.25 98 ALA A CA 1
ATOM 771 C C . ALA A 1 98 ? 7.661 1.086 -8.966 1.00 96.25 98 ALA A C 1
ATOM 773 O O . ALA A 1 98 ? 6.582 0.504 -8.877 1.00 96.25 98 ALA A O 1
ATOM 774 N N . GLU A 1 99 ? 7.958 2.172 -8.246 1.00 95.56 99 GLU A N 1
ATOM 775 C CA . GLU A 1 99 ? 7.033 2.799 -7.298 1.00 95.56 99 GLU A CA 1
ATOM 776 C C . GLU A 1 99 ? 5.726 3.233 -7.988 1.00 95.56 99 GLU A C 1
ATOM 778 O O . GLU A 1 99 ? 4.639 2.873 -7.534 1.00 95.56 99 GLU A O 1
ATOM 783 N N . LEU A 1 100 ? 5.819 3.913 -9.136 1.00 95.75 100 LEU A N 1
ATOM 784 C CA . LEU A 1 100 ? 4.672 4.296 -9.966 1.00 95.75 100 LEU A CA 1
ATOM 785 C C . LEU A 1 1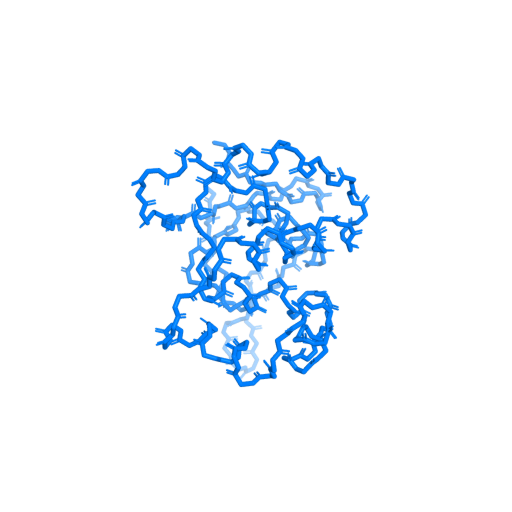00 ? 3.816 3.084 -10.358 1.00 95.75 100 LEU A C 1
ATOM 787 O O . LEU A 1 100 ? 2.585 3.136 -10.278 1.00 95.75 100 LEU A O 1
ATOM 791 N N . LEU A 1 101 ? 4.449 1.989 -10.786 1.00 97.44 101 LEU A N 1
ATOM 792 C CA . LEU A 1 101 ? 3.730 0.793 -11.212 1.00 97.44 101 LEU A CA 1
ATOM 793 C C . LEU A 1 101 ? 3.038 0.100 -10.030 1.00 97.44 101 LEU A C 1
ATOM 795 O O . LEU A 1 101 ? 1.892 -0.317 -10.16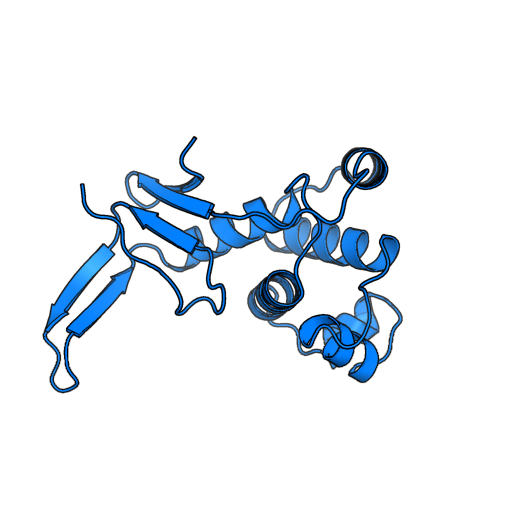9 1.00 97.44 101 LEU A O 1
ATOM 799 N N . ILE A 1 102 ? 3.674 0.048 -8.856 1.00 98.25 102 ILE A N 1
ATOM 800 C CA . ILE A 1 102 ? 3.065 -0.482 -7.625 1.00 98.25 102 ILE A CA 1
ATOM 801 C C . ILE A 1 102 ? 1.832 0.345 -7.229 1.00 98.25 102 ILE A C 1
ATOM 803 O O . ILE A 1 102 ? 0.774 -0.232 -6.972 1.00 98.25 102 ILE A O 1
ATOM 807 N N . ARG A 1 103 ? 1.931 1.683 -7.247 1.00 98.06 103 ARG A N 1
ATOM 808 C CA . ARG A 1 103 ? 0.797 2.589 -6.972 1.00 98.06 103 ARG A CA 1
ATOM 809 C C . ARG A 1 103 ? -0.350 2.364 -7.952 1.00 98.06 103 ARG A C 1
ATOM 811 O O . ARG A 1 103 ? -1.498 2.211 -7.544 1.00 98.06 103 ARG A O 1
ATOM 818 N N . THR A 1 104 ? -0.028 2.280 -9.241 1.00 98.06 104 THR A N 1
ATOM 819 C CA . THR A 1 104 ? -1.003 2.054 -10.317 1.00 98.06 104 THR A CA 1
ATOM 820 C C . THR A 1 104 ? -1.728 0.716 -10.146 1.00 98.06 104 THR A C 1
ATOM 822 O O . THR A 1 104 ? -2.958 0.670 -10.203 1.00 98.06 104 THR A O 1
ATOM 825 N N . LEU A 1 105 ? -0.979 -0.364 -9.890 1.00 98.38 105 LEU A N 1
ATOM 826 C CA . LEU A 1 105 ? -1.531 -1.701 -9.661 1.00 98.38 105 LEU A CA 1
ATOM 827 C C . LEU A 1 105 ? -2.467 -1.720 -8.451 1.00 98.38 105 LEU A C 1
ATOM 829 O O . LEU A 1 105 ? -3.560 -2.277 -8.548 1.00 98.38 105 LEU A O 1
ATOM 833 N N . TYR A 1 106 ? -2.077 -1.076 -7.347 1.00 98.62 106 TYR A N 1
ATOM 834 C CA . TYR A 1 106 ? -2.914 -1.020 -6.155 1.00 98.62 106 TYR A CA 1
ATOM 835 C C . TYR A 1 106 ? -4.203 -0.220 -6.386 1.00 98.62 106 TYR A C 1
ATOM 837 O O . TYR A 1 106 ? -5.285 -0.698 -6.049 1.00 98.62 106 TYR A O 1
ATOM 845 N N . ILE A 1 107 ? -4.125 0.972 -6.996 1.00 98.38 107 ILE A N 1
ATOM 846 C CA . ILE A 1 107 ? -5.316 1.796 -7.276 1.00 98.38 107 ILE A CA 1
ATOM 847 C C . ILE A 1 107 ? -6.320 1.002 -8.115 1.00 98.38 107 ILE A C 1
ATOM 849 O O . ILE A 1 107 ? -7.512 1.000 -7.806 1.00 98.38 107 ILE A O 1
ATOM 853 N N . GLN A 1 108 ? -5.841 0.289 -9.136 1.00 97.69 108 GLN A N 1
ATOM 854 C CA . GLN A 1 108 ? -6.685 -0.566 -9.964 1.00 97.69 108 GLN A CA 1
ATOM 855 C C . GLN A 1 108 ? -7.251 -1.758 -9.175 1.00 97.69 108 GLN A C 1
ATOM 857 O O . GLN A 1 108 ? -8.436 -2.065 -9.305 1.00 97.69 108 GLN A O 1
ATOM 862 N N . HIS A 1 109 ? -6.440 -2.412 -8.338 1.00 97.44 109 HIS A N 1
ATOM 863 C CA . HIS A 1 109 ? -6.882 -3.506 -7.467 1.00 97.44 109 HIS A CA 1
ATOM 864 C C . HIS A 1 109 ? -8.008 -3.064 -6.517 1.00 97.44 109 HIS A C 1
ATOM 866 O O . HIS A 1 109 ? -9.014 -3.756 -6.381 1.00 97.44 109 HIS A O 1
ATOM 872 N N . ALA A 1 110 ? -7.901 -1.864 -5.944 1.00 96.62 110 ALA A N 1
ATOM 873 C CA . ALA A 1 110 ? -8.908 -1.273 -5.065 1.00 96.62 110 ALA A CA 1
ATOM 874 C C . ALA A 1 110 ? -10.190 -0.804 -5.799 1.00 96.62 110 ALA A C 1
ATOM 876 O O . ALA A 1 110 ? -11.102 -0.249 -5.170 1.00 96.62 110 ALA A O 1
ATOM 877 N N . GLY A 1 111 ? -10.286 -1.017 -7.117 1.00 95.62 111 GLY A N 1
ATOM 878 C CA . GLY A 1 111 ? -11.421 -0.625 -7.958 1.00 95.62 111 GLY A CA 1
ATOM 879 C C . GLY A 1 111 ? -11.403 0.840 -8.405 1.00 95.62 111 GLY A C 1
ATOM 880 O O . GLY A 1 111 ? -12.419 1.343 -8.883 1.00 95.62 111 GLY A O 1
ATOM 881 N N . GLY A 1 112 ? -10.279 1.536 -8.228 1.00 94.50 112 GLY A N 1
ATOM 882 C CA . GLY A 1 112 ? -10.055 2.879 -8.752 1.00 94.50 112 GLY A CA 1
ATOM 883 C C . GLY A 1 112 ? -9.618 2.873 -10.219 1.00 94.50 112 GLY A C 1
ATOM 884 O O . GLY A 1 112 ? -9.329 1.833 -10.808 1.00 94.50 112 GLY A O 1
ATOM 885 N N . ASN A 1 113 ? -9.541 4.066 -10.807 1.00 95.56 113 ASN A N 1
ATOM 886 C CA . ASN A 1 113 ? -9.006 4.276 -12.149 1.00 95.56 113 ASN A CA 1
ATOM 887 C C . ASN A 1 113 ? -7.798 5.223 -12.055 1.00 95.56 113 ASN A C 1
ATOM 889 O O . ASN A 1 113 ? -8.005 6.423 -11.862 1.00 95.56 113 ASN A O 1
ATOM 893 N N . PRO A 1 114 ? -6.557 4.710 -12.106 1.00 94.25 114 PRO A N 1
ATOM 894 C CA . PRO A 1 114 ? -5.372 5.532 -11.901 1.00 94.25 114 PRO A CA 1
ATOM 895 C C . PRO A 1 114 ? -5.162 6.508 -13.063 1.00 94.25 114 PRO A C 1
ATOM 897 O O . PRO A 1 114 ? -5.074 6.105 -14.223 1.00 94.25 114 PRO A O 1
ATOM 900 N N . ASP A 1 115 ? -5.003 7.792 -12.744 1.00 95.12 115 ASP A N 1
ATOM 901 C CA . ASP A 1 115 ? -4.455 8.772 -13.681 1.00 95.12 115 ASP A CA 1
ATOM 902 C C . ASP A 1 115 ? -2.926 8.680 -13.642 1.00 95.12 115 ASP A C 1
ATOM 904 O O . ASP A 1 115 ? -2.255 9.316 -12.828 1.00 95.12 115 ASP A O 1
ATOM 908 N N . VAL A 1 116 ? -2.374 7.825 -14.504 1.00 95.38 116 VAL A N 1
ATOM 909 C CA . VAL A 1 116 ? -0.929 7.568 -14.558 1.00 95.38 116 VAL A CA 1
ATOM 910 C C . VAL A 1 116 ? -0.152 8.839 -14.905 1.00 95.38 116 VAL A C 1
ATOM 912 O O . VAL A 1 116 ? 0.941 9.041 -14.386 1.00 95.38 116 VAL A O 1
ATOM 915 N N . THR A 1 117 ? -0.705 9.719 -15.747 1.00 95.31 117 THR A N 1
ATOM 916 C CA . THR A 1 117 ? -0.046 10.984 -16.098 1.00 95.31 117 THR A CA 1
ATOM 917 C C . THR A 1 117 ? 0.068 11.888 -14.883 1.00 95.31 117 THR A C 1
ATOM 919 O O . THR A 1 117 ? 1.155 12.404 -14.628 1.00 95.31 117 THR A O 1
ATOM 922 N N . LYS A 1 118 ? -1.012 12.023 -14.109 1.00 92.62 118 LYS A N 1
ATOM 923 C CA . LYS A 1 118 ? -0.988 12.786 -12.865 1.00 92.62 118 LYS A CA 1
ATOM 924 C C . LYS A 1 118 ? -0.015 12.182 -11.850 1.00 92.62 118 LYS A C 1
ATOM 926 O O . LYS A 1 118 ? 0.824 12.902 -11.332 1.00 92.62 118 LYS A O 1
ATOM 931 N N . LEU A 1 119 ? -0.048 10.864 -11.631 1.00 92.81 119 LEU A N 1
ATOM 932 C CA . LEU A 1 119 ? 0.884 10.199 -10.708 1.00 92.81 119 LEU A CA 1
ATOM 933 C C . LEU A 1 119 ? 2.353 10.421 -11.101 1.00 92.81 119 LEU A C 1
ATOM 935 O O . LEU A 1 119 ? 3.197 10.617 -10.235 1.00 92.81 119 LEU A O 1
ATOM 939 N N . CYS A 1 120 ? 2.672 10.411 -12.399 1.00 91.75 120 CYS A N 1
ATOM 940 C CA . CYS A 1 120 ? 4.014 10.744 -12.876 1.00 91.75 120 CYS A CA 1
ATOM 941 C C . CYS A 1 120 ? 4.415 12.186 -12.547 1.00 91.75 120 CYS A C 1
ATOM 943 O O . CYS A 1 120 ? 5.570 12.418 -12.204 1.00 91.75 120 CYS A O 1
ATOM 945 N N . GLN A 1 121 ? 3.493 13.141 -12.699 1.00 90.75 121 GLN A N 1
ATOM 946 C CA . GLN A 1 121 ? 3.734 14.553 -12.387 1.00 90.75 121 GLN A CA 1
ATOM 947 C C . GLN A 1 121 ? 3.949 14.735 -10.885 1.00 90.75 121 GLN A C 1
ATOM 949 O O . GLN A 1 121 ? 4.984 15.258 -10.487 1.00 90.75 121 GLN A O 1
ATOM 954 N N . ASP A 1 122 ? 3.042 14.186 -10.078 1.00 88.75 122 ASP A N 1
ATOM 955 C CA . ASP A 1 122 ? 3.101 14.221 -8.619 1.00 88.75 122 ASP A CA 1
ATOM 956 C C . ASP A 1 122 ? 4.428 13.630 -8.099 1.00 88.75 122 ASP A C 1
ATOM 958 O O . ASP A 1 122 ? 5.067 14.213 -7.231 1.00 88.75 122 ASP A O 1
ATOM 962 N N . LEU A 1 123 ? 4.894 12.504 -8.664 1.00 86.50 123 LEU A N 1
ATOM 963 C CA . LEU A 1 123 ? 6.175 11.886 -8.289 1.00 86.50 123 LEU A CA 1
ATOM 964 C C . LEU A 1 123 ? 7.406 12.673 -8.764 1.00 86.50 123 LEU A C 1
ATOM 966 O O . LEU A 1 123 ? 8.464 12.569 -8.145 1.00 86.50 123 LEU A O 1
ATOM 970 N N . ALA A 1 124 ? 7.307 13.407 -9.874 1.00 86.00 124 ALA A N 1
ATOM 971 C CA . ALA A 1 124 ? 8.415 14.196 -10.413 1.00 86.00 124 ALA A CA 1
ATOM 972 C C . ALA A 1 124 ? 8.649 15.498 -9.633 1.00 86.00 124 ALA A C 1
ATOM 974 O O . ALA A 1 124 ? 9.759 16.021 -9.663 1.00 86.00 124 ALA A O 1
ATOM 975 N N . GLU A 1 125 ? 7.620 16.004 -8.951 1.00 83.88 125 GLU A N 1
ATOM 976 C CA . GLU A 1 125 ? 7.680 17.197 -8.098 1.00 83.88 125 GLU A CA 1
ATOM 977 C C . GLU A 1 125 ? 8.205 16.895 -6.677 1.00 83.88 125 GLU A C 1
ATOM 979 O O . GLU A 1 125 ? 8.337 17.803 -5.857 1.00 83.88 125 GLU A O 1
ATOM 984 N N . LEU A 1 126 ? 8.532 15.632 -6.372 1.00 78.62 126 LEU A N 1
ATOM 985 C CA . LEU A 1 126 ? 9.098 15.232 -5.081 1.00 78.62 126 LEU A CA 1
ATOM 986 C C . LEU A 1 126 ? 10.585 15.591 -4.996 1.00 78.62 126 LEU A C 1
ATOM 988 O O . LEU A 1 126 ? 11.449 14.813 -5.402 1.00 78.62 126 LEU A O 1
ATOM 992 N N . ASP A 1 127 ? 10.872 16.764 -4.433 1.00 57.88 127 ASP A N 1
ATOM 993 C CA . ASP A 1 127 ? 12.235 17.291 -4.287 1.00 57.88 127 ASP A CA 1
ATOM 994 C C . ASP A 1 127 ? 13.013 16.711 -3.076 1.00 57.88 127 ASP A C 1
ATOM 996 O O . ASP A 1 127 ? 14.240 16.817 -3.038 1.00 57.88 127 ASP A O 1
ATOM 1000 N N . GLU A 1 128 ? 12.360 16.028 -2.119 1.00 65.56 128 GLU A N 1
ATOM 1001 C CA . GLU A 1 128 ? 13.008 15.396 -0.950 1.00 65.56 128 GLU A CA 1
ATOM 1002 C C . GLU A 1 128 ? 12.437 13.999 -0.615 1.00 65.56 128 GLU A C 1
ATOM 1004 O O . GLU A 1 128 ? 11.290 13.670 -0.925 1.00 65.56 128 GLU A O 1
ATOM 1009 N N . VAL A 1 129 ? 13.248 13.142 0.029 1.00 63.91 129 VAL A N 1
ATOM 1010 C CA . VAL A 1 129 ? 12.805 11.835 0.561 1.00 63.91 129 VAL A CA 1
ATOM 1011 C C . VAL A 1 129 ? 12.012 12.072 1.846 1.00 63.91 129 VAL A C 1
ATOM 1013 O O . VAL A 1 129 ? 12.498 11.831 2.949 1.00 63.91 129 VAL A O 1
ATOM 1016 N N . GLU A 1 130 ? 10.787 12.564 1.705 1.00 74.62 130 GLU A N 1
ATOM 1017 C CA . GLU A 1 130 ? 9.836 12.628 2.808 1.00 74.62 130 GLU A CA 1
ATOM 1018 C C . GLU A 1 130 ? 8.894 11.420 2.744 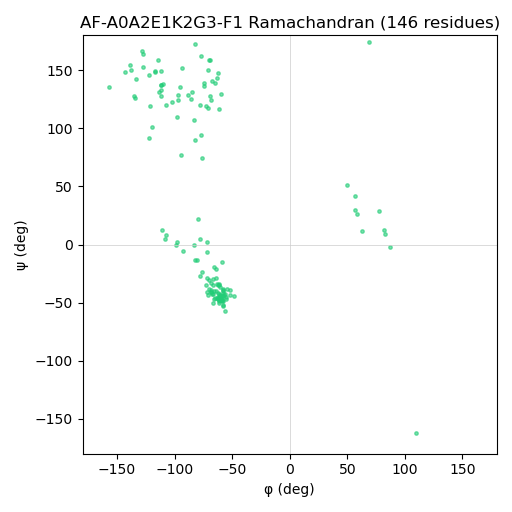1.00 74.62 130 GLU A C 1
ATOM 1020 O O . GLU A 1 130 ? 8.248 11.146 1.729 1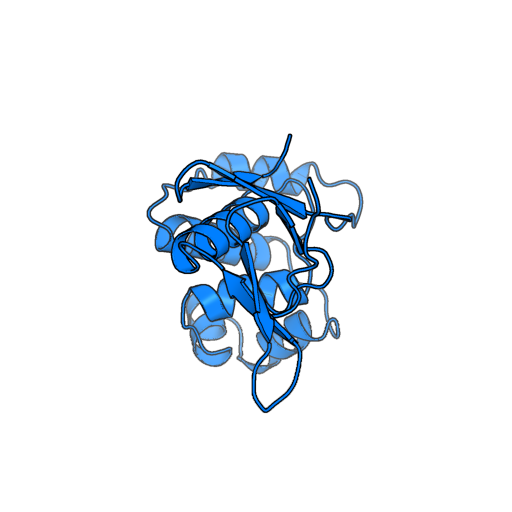.00 74.62 130 GLU A O 1
ATOM 1025 N N . TYR A 1 131 ? 8.851 10.664 3.844 1.00 81.50 131 TYR A N 1
ATOM 1026 C CA . TYR A 1 131 ? 7.816 9.668 4.112 1.00 81.50 131 TYR A CA 1
ATOM 1027 C C . TYR A 1 131 ? 6.707 10.319 4.937 1.00 81.50 131 TYR A C 1
ATOM 1029 O O . TYR A 1 131 ? 6.964 11.226 5.731 1.00 81.50 131 TYR A O 1
ATOM 1037 N N . ALA A 1 132 ? 5.474 9.828 4.811 1.00 79.25 132 ALA A N 1
ATOM 1038 C CA . ALA A 1 132 ? 4.379 10.323 5.638 1.00 79.25 132 ALA A CA 1
ATOM 1039 C C . ALA A 1 132 ? 4.668 10.073 7.131 1.00 79.25 132 ALA A C 1
ATOM 1041 O O . ALA A 1 132 ? 4.750 8.926 7.572 1.00 79.25 132 ALA A O 1
ATOM 1042 N N . ALA A 1 133 ? 4.788 11.143 7.922 1.00 81.25 133 ALA A N 1
ATOM 1043 C CA . ALA A 1 133 ? 5.106 11.043 9.348 1.00 81.25 133 ALA A CA 1
ATOM 1044 C C . ALA A 1 133 ? 3.987 10.376 10.169 1.00 81.25 133 ALA A C 1
ATOM 1046 O O . ALA A 1 133 ? 4.253 9.675 11.142 1.00 81.25 133 ALA A O 1
ATOM 1047 N N . GLN A 1 134 ? 2.731 10.615 9.790 1.00 90.06 134 GLN A N 1
ATOM 1048 C CA . GLN A 1 134 ? 1.550 10.157 10.511 1.00 90.06 134 GLN A CA 1
ATOM 1049 C C . GLN A 1 134 ? 0.352 10.087 9.561 1.00 90.06 134 GLN A C 1
ATOM 1051 O O . GLN A 1 134 ? 0.101 11.030 8.813 1.00 90.06 134 GLN A O 1
ATOM 1056 N N . ARG A 1 135 ? -0.416 8.998 9.644 1.00 93.88 135 ARG A N 1
ATOM 1057 C CA . ARG A 1 135 ? -1.721 8.830 8.999 1.00 93.88 135 ARG A CA 1
ATOM 1058 C C . ARG A 1 135 ? -2.755 8.547 10.086 1.00 93.88 135 ARG A C 1
ATOM 1060 O O . ARG A 1 135 ? -2.617 7.587 10.840 1.00 93.88 135 ARG A O 1
ATOM 1067 N N . GLU A 1 136 ? -3.764 9.399 10.221 1.00 95.38 136 GLU A N 1
ATOM 1068 C CA . GLU A 1 136 ? -4.880 9.172 11.147 1.00 95.38 136 GLU A CA 1
ATOM 1069 C C . GLU A 1 136 ? -6.142 8.909 10.328 1.00 95.38 136 GLU A C 1
ATOM 1071 O O . GLU A 1 136 ? -6.467 9.697 9.450 1.00 95.38 136 GLU A O 1
ATOM 1076 N N . PHE A 1 137 ? -6.848 7.813 10.598 1.00 96.00 137 PHE A N 1
ATOM 1077 C CA . PHE A 1 137 ? -8.093 7.453 9.925 1.00 96.00 137 PHE A CA 1
ATOM 1078 C C . PHE A 1 137 ? -9.266 7.560 10.891 1.00 96.00 137 PHE A C 1
ATOM 1080 O O . PHE A 1 137 ? -9.181 7.127 12.041 1.00 96.00 137 PHE A O 1
ATOM 1087 N N . ILE A 1 138 ? -10.375 8.123 10.423 1.00 94.50 138 ILE A N 1
ATOM 1088 C CA . ILE A 1 138 ? -11.620 8.231 11.174 1.00 94.50 138 ILE A CA 1
ATOM 1089 C C . ILE A 1 138 ? -12.695 7.343 10.553 1.00 94.50 138 ILE A C 1
ATOM 1091 O O . ILE A 1 138 ? -12.888 7.356 9.337 1.00 94.50 138 ILE A O 1
ATOM 1095 N N . ASP A 1 139 ? -13.387 6.584 11.398 1.00 92.81 139 ASP A N 1
ATOM 1096 C CA . ASP A 1 139 ? -14.567 5.812 11.013 1.00 92.81 139 ASP A CA 1
ATOM 1097 C C . ASP A 1 139 ? -15.820 6.688 11.090 1.00 92.81 139 ASP A C 1
ATOM 1099 O O . ASP A 1 139 ? -16.135 7.271 12.134 1.00 92.81 139 ASP A O 1
ATOM 1103 N N . THR A 1 140 ? -16.555 6.751 9.985 1.00 88.94 140 THR A N 1
ATOM 1104 C CA . THR A 1 140 ? -17.887 7.351 9.916 1.00 88.94 140 THR A CA 1
ATOM 1105 C C . THR A 1 140 ? -18.881 6.315 9.410 1.00 88.94 140 THR A C 1
ATOM 1107 O O . THR A 1 140 ? -19.067 6.172 8.207 1.00 88.94 140 THR A O 1
ATOM 1110 N N . ASP A 1 141 ? -19.509 5.590 10.341 1.00 85.44 141 ASP A N 1
ATOM 1111 C CA . ASP A 1 141 ? -20.523 4.561 10.049 1.00 85.44 141 ASP A CA 1
ATOM 1112 C C . ASP A 1 141 ? -20.013 3.448 9.109 1.00 85.44 141 ASP A C 1
ATOM 1114 O O . ASP A 1 141 ? -20.687 3.022 8.174 1.00 85.44 141 ASP A O 1
ATOM 1118 N N . GLY A 1 142 ? -18.775 2.994 9.333 1.00 83.25 142 GLY A N 1
ATOM 1119 C CA . GLY A 1 142 ? -18.117 1.967 8.528 1.00 83.25 142 GLY A CA 1
ATOM 1120 C C . GLY A 1 142 ? -17.374 2.470 7.296 1.00 83.25 142 GLY A C 1
ATOM 1121 O O . GLY A 1 142 ? -16.742 1.664 6.605 1.00 83.25 142 GLY A O 1
ATOM 1122 N N . ASP A 1 143 ? -17.422 3.774 7.024 1.00 89.44 143 ASP A N 1
ATOM 1123 C CA . ASP A 1 143 ? -16.603 4.421 6.007 1.00 89.44 143 ASP A CA 1
ATOM 1124 C C . ASP A 1 143 ? -15.367 5.064 6.650 1.00 89.44 143 ASP A C 1
ATOM 1126 O O . ASP A 1 143 ? -15.475 6.059 7.375 1.00 89.44 143 ASP A O 1
ATOM 1130 N N . TRP A 1 144 ? -14.199 4.475 6.387 1.00 94.50 144 TRP A N 1
ATOM 1131 C CA . TRP A 1 144 ? -12.908 4.928 6.900 1.00 94.50 144 TRP A CA 1
ATOM 1132 C C . TRP A 1 144 ? -12.280 5.955 5.966 1.00 94.50 144 TRP A C 1
ATOM 1134 O O . TRP A 1 144 ? -12.122 5.715 4.769 1.00 94.50 144 TRP A O 1
ATOM 1144 N N . ARG A 1 145 ? -11.868 7.097 6.518 1.00 93.50 145 ARG A N 1
ATOM 1145 C CA . ARG A 1 145 ? -11.252 8.187 5.747 1.00 93.50 145 ARG A CA 1
ATOM 1146 C C . ARG A 1 145 ? -10.062 8.773 6.485 1.00 93.50 145 ARG A C 1
ATOM 1148 O O . ARG A 1 145 ? -10.059 8.790 7.712 1.00 93.50 145 ARG A O 1
ATOM 1155 N N . LEU A 1 146 ? -9.079 9.284 5.746 1.00 91.75 146 LEU A N 1
ATOM 1156 C CA . LEU A 1 146 ? -7.988 10.056 6.338 1.00 91.75 146 LEU A CA 1
ATOM 1157 C C . LEU A 1 146 ? -8.574 11.285 7.059 1.00 91.75 146 LEU A C 1
ATOM 1159 O O . LEU A 1 146 ? -9.400 12.008 6.497 1.00 91.75 146 LEU A O 1
ATOM 1163 N N . ALA A 1 147 ? -8.177 11.497 8.309 1.00 86.25 147 ALA A N 1
ATOM 1164 C CA . ALA A 1 147 ? -8.524 12.671 9.089 1.00 86.25 147 ALA A CA 1
ATOM 1165 C C . ALA A 1 147 ? -7.772 13.880 8.513 1.00 86.25 147 ALA A C 1
ATOM 1167 O O . ALA A 1 147 ? -6.543 13.889 8.473 1.00 86.25 147 ALA A O 1
ATOM 1168 N N . SER A 1 148 ? -8.531 14.864 8.027 1.00 66.94 148 SER A N 1
ATOM 1169 C CA . SER A 1 148 ? -8.033 16.141 7.496 1.00 66.94 148 SER A CA 1
ATOM 1170 C C . SER A 1 148 ? -7.499 17.066 8.580 1.00 66.94 148 SER A C 1
ATOM 1172 O O . SER A 1 148 ? -8.200 17.155 9.619 1.00 66.94 148 SER A O 1
#

Nearest PDB structures (foldseek):
  2ox6-assembly2_C  TM=9.517E-01  e=2.685E-02  Shewanella oneidensis MR-1
  2ef8-assembly1_B  TM=7.201E-01  e=2.268E-02  Peduovirus P2
  4yba-assembly1_A  TM=7.809E-01  e=3.978E-02  Klebsiella pneumoniae
  3zkc-assembly1_B  TM=6.968E-01  e=6.236E-02  Bacillus subtilis subsp. subtilis str. 168
  1b0n-assembly1_A  TM=6.692E-01  e=8.735E-02  Bacillus subtilis

Mean predicted aligned error: 4.37 Å

pLDDT: mean 92.59, std 7.55, range [57.88, 98.75]

Sequence (148 aa):
MDRYHYTDCGLDNVWVKGGFTIKETDYGEGVSISHLDNLHKAIGMDIATSLNRMSPAELRFLRVEMELSQKRLGELIGVDSQTVARWEKNETETPGPAELLIRTLYIQHAGGNPDVTKLCQDLAELDEVEYAAQREFIDTDGDWRLAS

Radius of gyration: 16.12 Å; Cα contacts (8 Å, |Δi|>4): 209; chains: 1; bounding box: 39×32×44 Å

Solvent-accessible surface area (backbone atoms only — not comparable to full-atom values): 8538 Å² total; per-residue (Å²): 133,74,70,45,78,47,47,90,74,65,38,92,40,37,32,37,29,58,52,63,46,82,41,85,47,103,88,41,84,42,79,47,64,55,49,52,70,41,42,53,51,37,52,46,48,50,61,49,71,43,86,43,54,82,46,32,51,55,52,47,40,48,37,52,77,69,71,41,51,53,52,55,50,13,65,76,73,78,46,54,36,65,59,47,53,30,25,47,66,65,76,42,85,72,52,66,72,57,51,53,49,53,26,42,52,46,34,42,71,77,72,48,80,66,58,63,69,58,53,52,50,53,62,69,68,54,88,64,96,42,60,77,81,68,45,44,33,34,43,58,95,63,47,40,39,76,64,128

Secondary structure (DSSP, 8-state):
--EEE-GGGS-SSEEEESSEEEEEETTEEEEEETTHHHHHHHHHHHHHH-SSPPPHHHHHHHHHHTT--HHHHHHHHTS-HHHHHHHHTTSSPPPHHHHHHHHHHHHHHTT----HHHHHHHHHT--S-PPPS-EEEEEETTEEEE--

Foldseek 3Di:
DDKDQPCVLVDRFEIEDPQKDWDQDPVGIDIDGHLVLLQLLQLLLCQLPPLAQRALSSLVSLCVNLVHQLQRLCVQLVHHSVVNVCRNVVVDPDDPSSSLVSSCVSCVSSVHHDPSVVSVVSNVPPPDNDDDNHWYWYDDPSRIHTDD